Protein AF-A0A850DS81-F1 (afdb_monomer_lite)

Structure (mmCIF, N/CA/C/O backbone):
data_AF-A0A850DS81-F1
#
_entry.id   AF-A0A850DS81-F1
#
loop_
_atom_site.group_PDB
_atom_site.id
_atom_site.type_symbol
_atom_site.label_atom_id
_atom_site.label_alt_id
_atom_site.label_comp_id
_atom_site.label_asym_id
_atom_site.label_entity_id
_atom_site.label_seq_id
_atom_site.pdbx_PDB_ins_code
_atom_site.Cartn_x
_atom_site.Cartn_y
_atom_site.Cartn_z
_atom_site.occupancy
_atom_site.B_iso_or_equiv
_atom_site.auth_seq_id
_atom_site.auth_comp_id
_atom_site.auth_asym_id
_atom_site.auth_atom_id
_atom_site.pdbx_PDB_model_num
ATOM 1 N N . MET A 1 1 ? 46.976 -14.152 0.871 1.00 39.44 1 MET A N 1
ATOM 2 C CA . MET A 1 1 ? 45.686 -13.820 1.511 1.00 39.44 1 MET A CA 1
ATOM 3 C C . MET A 1 1 ? 45.288 -12.431 1.046 1.00 39.44 1 MET A C 1
ATOM 5 O O . MET A 1 1 ? 45.880 -11.464 1.501 1.00 39.44 1 MET A O 1
ATOM 9 N N . GLN A 1 2 ? 44.402 -12.341 0.055 1.00 37.56 2 GLN A N 1
ATOM 10 C CA . GLN A 1 2 ? 43.856 -11.069 -0.423 1.00 37.56 2 GLN A CA 1
ATOM 11 C C . GLN A 1 2 ? 42.665 -10.706 0.466 1.00 37.56 2 GLN A C 1
ATOM 13 O O . GLN A 1 2 ? 41.718 -11.482 0.564 1.00 37.56 2 GLN A O 1
ATOM 18 N N . TYR A 1 3 ? 42.743 -9.564 1.144 1.00 40.03 3 TYR A N 1
ATOM 19 C CA . TYR A 1 3 ? 41.605 -8.987 1.849 1.00 40.03 3 TYR A CA 1
ATOM 20 C C . TYR A 1 3 ? 40.688 -8.333 0.813 1.00 40.03 3 TYR A C 1
ATOM 22 O O . TYR A 1 3 ? 41.081 -7.371 0.156 1.00 40.03 3 TYR A O 1
ATOM 30 N N . ASN A 1 4 ? 39.482 -8.882 0.659 1.00 40.25 4 ASN A N 1
ATOM 31 C CA . ASN A 1 4 ? 38.373 -8.230 -0.031 1.00 40.25 4 ASN A CA 1
ATOM 32 C C . ASN A 1 4 ? 37.930 -7.049 0.843 1.00 40.25 4 ASN A C 1
ATOM 34 O O . ASN A 1 4 ? 37.206 -7.221 1.819 1.00 40.25 4 ASN A O 1
ATOM 38 N N . ILE A 1 5 ? 38.442 -5.859 0.545 1.00 52.62 5 ILE A N 1
ATOM 39 C CA . ILE A 1 5 ? 37.990 -4.604 1.143 1.00 52.62 5 ILE A CA 1
ATOM 40 C C . ILE A 1 5 ? 36.936 -4.073 0.186 1.00 52.62 5 ILE A C 1
ATOM 42 O O . ILE A 1 5 ? 37.337 -3.628 -0.874 1.00 52.62 5 ILE A O 1
ATOM 46 N N . PHE A 1 6 ? 35.645 -4.194 0.503 1.00 50.75 6 PHE A N 1
ATOM 47 C CA . PHE A 1 6 ? 34.574 -3.252 0.116 1.00 50.75 6 PHE A CA 1
ATOM 48 C C . PHE A 1 6 ? 33.198 -3.681 0.667 1.00 50.75 6 PHE A C 1
ATOM 50 O O . PHE A 1 6 ? 32.179 -3.396 0.050 1.00 50.75 6 PHE A O 1
ATOM 57 N N . ASP A 1 7 ? 33.136 -4.313 1.845 1.00 48.81 7 ASP A N 1
ATOM 58 C CA . ASP A 1 7 ? 31.887 -4.270 2.614 1.00 48.81 7 ASP A CA 1
ATOM 59 C C . ASP A 1 7 ? 31.935 -3.025 3.508 1.00 48.81 7 ASP A C 1
ATOM 61 O O . ASP A 1 7 ? 32.802 -2.942 4.388 1.00 48.81 7 ASP A O 1
ATOM 65 N N . PRO A 1 8 ? 31.083 -2.010 3.264 1.00 53.38 8 PRO A N 1
ATOM 66 C CA . PRO A 1 8 ? 31.027 -0.856 4.138 1.00 53.38 8 PRO A CA 1
ATOM 67 C C . PRO A 1 8 ? 30.551 -1.306 5.529 1.00 53.38 8 PRO A C 1
ATOM 69 O O . PRO A 1 8 ? 29.633 -2.121 5.632 1.00 53.38 8 PRO A O 1
ATOM 72 N N . PRO A 1 9 ? 31.157 -0.789 6.611 1.00 50.66 9 PRO A N 1
ATOM 73 C CA . PRO A 1 9 ? 30.781 -1.154 7.969 1.00 50.66 9 PRO A CA 1
ATOM 74 C C . PRO A 1 9 ? 29.292 -0.888 8.225 1.00 50.66 9 PRO A C 1
ATOM 76 O O . PRO A 1 9 ? 28.786 0.224 8.034 1.00 50.66 9 PRO A O 1
ATOM 79 N N . ASP A 1 10 ? 28.581 -1.925 8.671 1.00 53.03 10 ASP A N 1
ATOM 80 C CA . ASP A 1 10 ? 27.199 -1.796 9.105 1.00 53.03 10 ASP A CA 1
ATOM 81 C C . ASP A 1 10 ? 27.152 -1.292 10.552 1.00 53.03 10 ASP A C 1
ATOM 83 O O . ASP A 1 10 ? 27.325 -2.042 11.509 1.00 53.03 10 ASP A O 1
ATOM 87 N N . TYR A 1 11 ? 26.957 0.016 10.712 1.00 58.34 11 TYR A N 1
ATOM 88 C CA . TYR A 1 11 ? 26.908 0.681 12.015 1.00 58.34 11 TYR A CA 1
ATOM 89 C C . TYR A 1 11 ? 25.572 0.503 12.763 1.00 58.34 11 TYR A C 1
ATOM 91 O O . TYR A 1 11 ? 25.306 1.246 13.705 1.00 58.34 11 TYR A O 1
ATOM 99 N N . GLY A 1 12 ? 24.702 -0.427 12.346 1.00 51.53 12 GLY A N 1
ATOM 100 C CA . GLY A 1 12 ? 23.377 -0.613 12.957 1.00 51.53 12 GLY A CA 1
ATOM 101 C C . GLY A 1 12 ? 22.451 0.599 12.787 1.00 51.53 12 GLY A C 1
ATOM 102 O O . GLY A 1 12 ? 21.500 0.774 13.547 1.00 51.53 12 GLY A O 1
ATOM 103 N N . LEU A 1 13 ? 22.749 1.459 11.809 1.00 54.12 13 LEU A N 1
ATOM 104 C CA . LEU A 1 13 ? 21.966 2.644 11.473 1.00 54.12 13 LEU A CA 1
ATOM 105 C C . LEU A 1 13 ? 20.970 2.312 10.356 1.00 54.12 13 LEU A C 1
ATOM 107 O O . LEU A 1 13 ? 21.334 1.629 9.399 1.00 54.12 13 LEU A O 1
ATOM 111 N N . VAL A 1 14 ? 19.741 2.813 10.544 1.00 57.09 14 VAL A N 1
ATOM 112 C CA . VAL A 1 14 ? 18.519 2.776 9.708 1.00 57.09 14 VAL A CA 1
ATOM 113 C C . VAL A 1 14 ? 18.625 1.977 8.400 1.00 57.09 14 VAL A C 1
ATOM 115 O O . VAL A 1 14 ? 19.432 2.277 7.520 1.00 57.09 14 VAL A O 1
ATOM 118 N N . THR A 1 15 ? 17.741 0.986 8.261 1.00 58.22 15 THR A N 1
ATOM 119 C CA . THR A 1 15 ? 17.547 0.154 7.066 1.00 58.22 15 THR A CA 1
ATOM 120 C C . THR A 1 15 ? 17.494 1.008 5.788 1.00 58.22 15 THR A C 1
ATOM 122 O O . THR A 1 15 ? 16.816 2.039 5.802 1.00 58.22 15 THR A O 1
ATOM 125 N N . PRO A 1 16 ? 18.156 0.602 4.684 1.00 58.59 16 PRO A N 1
ATOM 126 C CA . PRO A 1 16 ? 18.163 1.367 3.438 1.00 58.59 16 PRO A CA 1
ATOM 127 C C . PRO A 1 16 ? 16.749 1.718 2.970 1.00 58.59 16 PRO A C 1
ATOM 129 O O . PRO A 1 16 ? 15.881 0.847 2.872 1.00 58.59 16 PRO A O 1
ATOM 132 N N . ILE A 1 17 ? 16.521 2.995 2.671 1.00 57.88 17 ILE A N 1
ATOM 133 C CA . ILE A 1 17 ? 15.226 3.488 2.200 1.00 57.88 17 ILE A CA 1
ATOM 134 C C . ILE A 1 17 ? 15.252 3.479 0.672 1.00 57.88 17 ILE A C 1
ATOM 136 O O . ILE A 1 17 ? 16.142 4.061 0.046 1.00 57.88 17 ILE A O 1
ATOM 140 N N . SER A 1 18 ? 14.278 2.796 0.066 1.00 62.06 18 SER A N 1
ATOM 141 C CA . SER A 1 18 ? 14.103 2.813 -1.387 1.00 62.06 18 SER A CA 1
ATOM 142 C C . SER A 1 18 ? 13.387 4.092 -1.797 1.00 62.06 18 SER A C 1
ATOM 144 O O . SER A 1 18 ? 12.294 4.376 -1.305 1.00 62.06 18 SER A O 1
ATOM 146 N N . VAL A 1 19 ? 13.996 4.857 -2.697 1.00 60.22 19 VAL A N 1
ATOM 147 C CA . VAL A 1 19 ? 13.418 6.092 -3.241 1.00 60.22 19 VAL A CA 1
ATOM 148 C C . VAL A 1 19 ? 13.306 5.995 -4.765 1.00 60.22 19 VAL A C 1
ATOM 150 O O . VAL A 1 19 ? 14.130 5.329 -5.395 1.00 60.22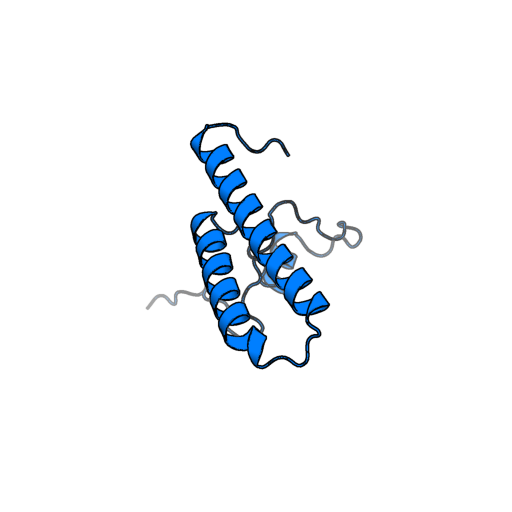 19 VAL A O 1
ATOM 153 N N . PRO A 1 20 ? 12.301 6.637 -5.389 1.00 61.44 20 PRO A N 1
ATOM 154 C CA . PRO A 1 20 ? 12.205 6.698 -6.844 1.00 61.44 20 PRO A CA 1
ATOM 155 C C . PRO A 1 20 ? 13.441 7.361 -7.464 1.00 61.44 20 PRO A C 1
ATOM 157 O O . PRO A 1 20 ? 13.969 8.329 -6.916 1.00 61.44 20 PRO A O 1
ATOM 160 N N . GLU A 1 21 ? 13.863 6.901 -8.643 1.00 61.69 21 GLU A N 1
ATOM 161 C CA . GLU A 1 21 ? 14.988 7.507 -9.376 1.00 61.69 21 GLU A CA 1
ATOM 162 C C . GLU A 1 21 ? 14.748 8.991 -9.701 1.00 61.69 21 GLU A C 1
ATOM 164 O O . GLU A 1 21 ? 15.679 9.791 -9.669 1.00 61.69 21 GLU A O 1
ATOM 169 N N . SER A 1 22 ? 13.488 9.379 -9.926 1.00 62.56 22 SER A N 1
ATOM 170 C CA . SER A 1 22 ? 13.067 10.752 -10.228 1.00 62.56 22 SER A CA 1
ATOM 171 C C . SER A 1 22 ? 13.012 11.687 -9.014 1.00 62.56 22 SER A C 1
ATOM 173 O O . SER A 1 22 ? 12.737 12.881 -9.172 1.00 62.56 22 SER A O 1
ATOM 175 N N . ALA A 1 23 ? 13.252 11.182 -7.798 1.00 62.53 23 ALA A N 1
ATOM 176 C CA . ALA A 1 23 ? 13.236 11.999 -6.592 1.00 62.53 23 ALA A CA 1
ATOM 177 C C . ALA A 1 23 ? 14.373 13.035 -6.640 1.00 62.53 23 ALA A C 1
ATOM 179 O O . ALA A 1 23 ? 15.559 12.685 -6.595 1.00 62.53 23 ALA A O 1
ATOM 180 N N . ARG A 1 24 ? 13.996 14.318 -6.745 1.00 58.31 24 ARG A N 1
ATOM 181 C CA . ARG A 1 24 ? 14.931 15.447 -6.850 1.00 58.31 24 ARG A CA 1
ATOM 182 C C . ARG A 1 24 ? 15.843 15.517 -5.629 1.00 58.31 24 ARG A C 1
ATOM 184 O O . ARG A 1 24 ? 15.372 15.531 -4.494 1.00 58.31 24 ARG A O 1
ATOM 191 N N . MET A 1 25 ? 17.143 15.632 -5.879 1.00 59.94 25 MET A N 1
ATOM 192 C CA . MET A 1 25 ? 18.093 16.074 -4.865 1.00 59.94 25 MET A CA 1
ATOM 193 C C . MET A 1 25 ? 17.927 17.580 -4.613 1.00 59.94 25 MET A C 1
ATOM 195 O O . MET A 1 25 ? 17.589 18.308 -5.551 1.00 59.94 25 MET A O 1
ATOM 199 N N . PRO A 1 26 ? 18.181 18.070 -3.384 1.00 56.84 26 PRO A N 1
ATOM 200 C CA . PRO A 1 26 ? 18.441 19.487 -3.177 1.00 56.84 26 PRO A CA 1
ATOM 201 C C . PRO A 1 26 ? 19.584 19.890 -4.111 1.00 56.84 26 PRO A C 1
ATOM 203 O O . PRO A 1 26 ? 20.597 19.191 -4.162 1.00 56.84 26 PRO A O 1
ATOM 206 N N . ASP A 1 27 ? 19.377 20.956 -4.885 1.00 51.03 27 ASP A N 1
ATOM 207 C CA . ASP A 1 27 ? 20.308 21.415 -5.914 1.00 51.03 27 ASP A CA 1
ATOM 208 C C . ASP A 1 27 ? 21.751 21.473 -5.399 1.00 51.03 27 ASP A C 1
ATOM 210 O O . ASP A 1 27 ? 22.012 21.695 -4.213 1.00 51.03 27 ASP A O 1
ATOM 214 N N . SER A 1 28 ? 22.688 21.356 -6.336 1.00 53.59 28 SER A N 1
ATOM 215 C CA . SER A 1 28 ? 24.144 21.467 -6.186 1.00 53.59 28 SER A CA 1
ATOM 216 C C . SER A 1 28 ? 24.636 22.839 -5.682 1.00 53.59 28 SER A C 1
ATOM 218 O O . SER A 1 28 ? 25.737 23.264 -6.020 1.00 53.59 28 SER A O 1
ATOM 220 N N . VAL A 1 29 ? 23.838 23.550 -4.880 1.00 52.03 29 VAL A N 1
ATOM 221 C CA . VAL A 1 29 ? 24.056 24.917 -4.386 1.00 52.03 29 VAL A CA 1
ATOM 222 C C . VAL A 1 29 ? 25.368 25.044 -3.606 1.00 52.03 29 VAL A C 1
ATOM 224 O O . VAL A 1 29 ? 25.961 26.118 -3.589 1.00 52.03 29 VAL A O 1
ATOM 227 N N . THR A 1 30 ? 25.867 23.964 -2.998 1.00 54.28 30 THR A N 1
ATOM 228 C CA . THR A 1 30 ? 27.159 23.973 -2.294 1.00 54.28 30 THR A CA 1
ATOM 229 C C . THR A 1 30 ? 28.310 23.377 -3.104 1.00 54.28 30 THR A C 1
ATOM 231 O O . THR A 1 30 ? 29.457 23.654 -2.781 1.00 54.28 30 THR A O 1
ATOM 234 N N . GLY A 1 31 ? 28.047 22.578 -4.147 1.00 55.34 31 GLY A N 1
ATOM 235 C CA . GLY A 1 31 ? 29.082 21.950 -4.984 1.00 55.34 31 GLY A CA 1
ATOM 236 C C . GLY A 1 31 ? 30.028 20.969 -4.269 1.00 55.34 31 GLY A C 1
ATOM 237 O O . GLY A 1 31 ? 31.008 20.545 -4.872 1.00 55.34 31 GLY A O 1
ATOM 238 N N . VAL A 1 32 ? 29.770 20.612 -3.003 1.00 60.38 32 VAL A N 1
ATOM 239 C CA . VAL A 1 32 ? 30.704 19.814 -2.179 1.00 60.38 32 VAL A CA 1
ATOM 240 C C . VAL A 1 32 ? 30.468 18.304 -2.284 1.00 60.38 32 VAL A C 1
ATOM 242 O O . VAL A 1 32 ? 31.402 17.546 -2.052 1.00 60.38 32 VAL A O 1
ATOM 245 N N . ALA A 1 33 ? 29.261 17.854 -2.637 1.00 57.12 33 ALA A N 1
ATOM 246 C CA . ALA A 1 33 ? 28.931 16.430 -2.687 1.00 57.12 33 ALA A CA 1
ATOM 247 C C . ALA A 1 33 ? 28.273 16.046 -4.015 1.00 57.12 33 ALA A C 1
ATOM 249 O O . ALA A 1 33 ? 27.328 16.688 -4.479 1.00 57.12 33 ALA A O 1
ATOM 250 N N . THR A 1 34 ? 28.777 14.974 -4.612 1.00 71.25 34 THR A N 1
ATOM 251 C CA . THR A 1 34 ? 28.193 14.304 -5.771 1.00 71.25 34 THR A CA 1
ATOM 252 C C . THR A 1 34 ? 26.909 13.554 -5.381 1.00 71.25 34 THR A C 1
ATOM 254 O O . THR A 1 34 ? 26.733 13.175 -4.219 1.00 71.25 34 THR A O 1
ATOM 257 N N . PRO A 1 35 ? 26.008 13.268 -6.341 1.00 69.00 35 PRO A N 1
ATOM 258 C CA . PRO A 1 35 ? 24.823 12.442 -6.100 1.00 69.00 35 PRO A CA 1
ATOM 259 C C . PRO A 1 35 ? 25.123 11.090 -5.444 1.00 69.00 35 PRO A C 1
ATOM 261 O O . PRO A 1 35 ? 24.405 10.664 -4.545 1.00 69.00 35 PRO A O 1
ATOM 264 N N . ALA A 1 36 ? 26.231 10.454 -5.834 1.00 69.69 36 ALA A N 1
ATOM 265 C CA . ALA A 1 36 ? 26.668 9.188 -5.256 1.00 69.69 36 ALA A CA 1
ATOM 266 C C . ALA A 1 36 ? 27.086 9.326 -3.782 1.00 69.69 36 ALA A C 1
ATOM 268 O O . ALA A 1 36 ? 26.772 8.458 -2.972 1.00 69.69 36 ALA A O 1
ATOM 269 N N . GLU A 1 37 ? 27.757 10.421 -3.411 1.00 69.75 37 GLU A N 1
ATOM 270 C CA . GLU A 1 37 ? 28.133 10.690 -2.017 1.00 69.75 37 GLU A CA 1
ATOM 271 C C . GLU A 1 37 ? 26.910 10.980 -1.146 1.00 69.75 37 GLU A C 1
ATOM 273 O O . GLU A 1 37 ? 26.858 10.540 0.001 1.00 69.75 37 GLU A O 1
ATOM 278 N N . TYR A 1 38 ? 25.900 11.657 -1.697 1.00 71.19 38 TYR A N 1
ATOM 279 C CA . TYR A 1 38 ? 24.629 11.887 -1.016 1.00 71.19 38 TYR A CA 1
ATOM 280 C C . TYR A 1 38 ? 23.857 10.582 -0.795 1.00 71.19 38 TYR A C 1
ATOM 282 O O . TYR A 1 38 ? 23.443 10.288 0.326 1.00 71.19 38 TYR A O 1
ATOM 290 N N . ASP A 1 39 ? 23.708 9.768 -1.841 1.00 72.56 39 ASP A N 1
ATOM 291 C CA . ASP A 1 39 ? 23.020 8.481 -1.754 1.00 72.56 39 ASP A CA 1
ATOM 292 C C . ASP A 1 39 ? 23.734 7.529 -0.793 1.00 72.56 39 ASP A C 1
ATOM 294 O O . ASP A 1 39 ? 23.084 6.855 0.002 1.00 72.56 39 ASP A O 1
ATOM 298 N N . MET A 1 40 ? 25.069 7.518 -0.799 1.00 69.56 40 MET A N 1
ATOM 299 C CA . MET A 1 40 ? 25.872 6.730 0.134 1.00 69.56 40 MET A CA 1
ATOM 300 C C . MET A 1 40 ? 25.723 7.225 1.577 1.00 69.56 40 MET A C 1
ATOM 302 O O . MET A 1 40 ? 25.538 6.409 2.481 1.00 69.56 40 MET A O 1
ATOM 306 N N . TYR A 1 41 ? 25.760 8.543 1.802 1.00 70.19 41 TYR A N 1
ATOM 307 C CA . TYR A 1 41 ? 25.583 9.136 3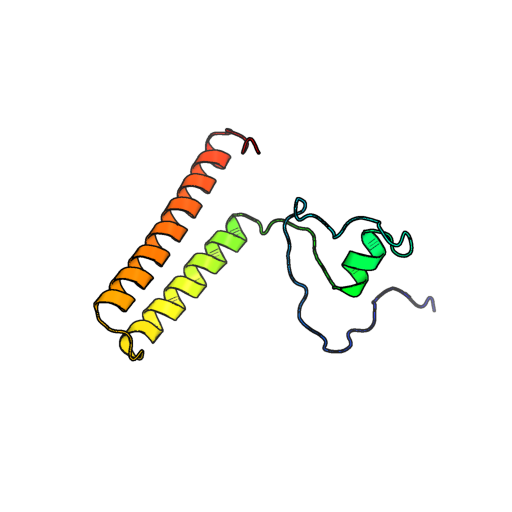.130 1.00 70.19 41 TYR A CA 1
ATOM 308 C C . TYR A 1 41 ? 24.204 8.811 3.722 1.00 70.19 41 TYR A C 1
ATOM 310 O O . TYR A 1 41 ? 24.101 8.459 4.895 1.00 70.19 41 TYR A O 1
ATOM 318 N N . PHE A 1 42 ? 23.151 8.870 2.902 1.00 67.94 42 PHE A N 1
ATOM 319 C CA . PHE A 1 42 ? 21.773 8.590 3.318 1.00 67.94 42 PHE A CA 1
ATOM 320 C C . PHE A 1 42 ? 21.326 7.133 3.097 1.00 67.94 42 PHE A C 1
ATOM 322 O O . PHE A 1 42 ? 20.168 6.813 3.362 1.00 67.94 42 PHE A O 1
ATOM 329 N N . ARG A 1 43 ? 22.215 6.244 2.628 1.00 66.94 43 ARG A N 1
ATOM 330 C CA . ARG A 1 43 ? 21.905 4.848 2.250 1.00 66.94 43 ARG A CA 1
ATOM 331 C C . ARG A 1 43 ? 20.665 4.735 1.341 1.00 66.94 43 ARG A C 1
ATOM 333 O O . ARG A 1 43 ? 19.845 3.828 1.499 1.00 66.94 43 ARG A O 1
ATOM 340 N N . LEU A 1 44 ? 20.517 5.668 0.399 1.00 63.53 44 LEU A N 1
ATOM 341 C CA . LEU A 1 44 ? 19.402 5.696 -0.544 1.00 63.53 44 LEU A CA 1
ATOM 342 C C . LEU A 1 44 ? 19.636 4.670 -1.646 1.00 63.53 44 LEU A C 1
ATOM 344 O O . LEU A 1 44 ? 20.618 4.735 -2.382 1.00 63.53 44 LEU A O 1
ATOM 348 N N . VAL A 1 45 ? 18.698 3.739 -1.793 1.00 65.38 45 VAL A N 1
ATOM 349 C CA . VAL A 1 45 ? 18.673 2.831 -2.940 1.00 65.38 45 VAL A CA 1
ATOM 350 C C . VAL A 1 45 ? 17.660 3.380 -3.931 1.00 65.38 45 VAL A C 1
ATOM 352 O O . VAL A 1 45 ? 16.450 3.317 -3.710 1.00 65.38 45 VAL A O 1
ATOM 355 N N . ARG A 1 46 ? 18.158 3.937 -5.036 1.00 64.62 46 ARG A N 1
ATOM 356 C CA . ARG A 1 46 ? 17.331 4.453 -6.134 1.00 64.62 46 ARG A CA 1
ATOM 357 C C . ARG A 1 46 ? 16.862 3.311 -7.026 1.00 64.62 46 ARG A C 1
ATOM 359 O O . ARG A 1 46 ? 17.299 3.173 -8.158 1.00 64.62 46 ARG A O 1
ATOM 366 N N . ARG A 1 47 ? 16.027 2.433 -6.479 1.00 63.50 47 ARG A N 1
ATOM 367 C CA . ARG A 1 47 ? 15.382 1.351 -7.223 1.00 63.50 47 ARG A CA 1
ATOM 368 C C . ARG A 1 47 ? 13.889 1.471 -6.998 1.00 63.50 47 ARG A C 1
ATOM 370 O O . ARG A 1 47 ? 13.436 1.487 -5.854 1.00 63.50 47 ARG A O 1
ATOM 377 N N . SER A 1 48 ? 13.121 1.543 -8.082 1.00 64.25 48 SER A N 1
ATOM 378 C CA . SER A 1 48 ? 11.675 1.385 -7.966 1.00 64.25 48 SER A CA 1
ATOM 379 C C . SER A 1 48 ? 11.394 -0.006 -7.399 1.00 64.25 48 SER A C 1
ATOM 381 O O . SER A 1 48 ? 11.951 -1.012 -7.851 1.00 64.25 48 SER A O 1
ATOM 383 N N . ILE A 1 49 ? 10.573 -0.070 -6.351 1.00 73.12 49 ILE A N 1
ATOM 384 C CA . ILE A 1 49 ? 10.095 -1.353 -5.851 1.00 73.12 49 ILE A CA 1
ATOM 385 C C . ILE A 1 49 ? 9.402 -2.071 -7.013 1.00 73.12 49 ILE A C 1
ATOM 387 O O . ILE A 1 49 ? 8.555 -1.494 -7.700 1.00 73.12 49 ILE A O 1
ATOM 391 N N . GLY A 1 50 ? 9.806 -3.313 -7.285 1.00 83.44 50 GLY A N 1
ATOM 392 C CA . GLY A 1 50 ? 9.193 -4.088 -8.357 1.00 83.44 50 GLY A CA 1
ATOM 393 C C . GLY A 1 50 ? 7.698 -4.239 -8.089 1.00 83.44 50 GLY A C 1
ATOM 394 O O . GLY A 1 50 ? 7.294 -4.407 -6.938 1.00 83.44 50 GLY A O 1
ATOM 395 N N . LEU A 1 51 ? 6.865 -4.208 -9.132 1.00 86.75 51 LEU A N 1
ATOM 396 C CA . LEU A 1 51 ? 5.408 -4.243 -8.958 1.00 86.75 51 LEU A CA 1
ATOM 397 C C . LEU A 1 51 ? 4.936 -5.478 -8.163 1.00 86.75 51 LEU A C 1
ATOM 399 O O . LEU A 1 51 ? 4.002 -5.389 -7.368 1.00 86.75 51 LEU A O 1
ATOM 403 N N . SER A 1 52 ? 5.630 -6.610 -8.298 1.00 89.69 52 SER A N 1
ATOM 404 C CA . SER A 1 52 ? 5.413 -7.814 -7.485 1.00 89.69 52 SER A CA 1
ATOM 405 C C . SER A 1 52 ? 5.682 -7.595 -5.993 1.00 89.69 52 SER A C 1
ATOM 407 O O . SER A 1 52 ? 4.879 -8.014 -5.157 1.00 89.69 52 SER A O 1
ATOM 409 N N . ASP A 1 53 ? 6.782 -6.926 -5.645 1.00 87.50 53 ASP A N 1
ATOM 410 C CA . ASP A 1 53 ? 7.152 -6.648 -4.253 1.00 87.50 53 ASP A CA 1
ATOM 411 C C . ASP A 1 53 ? 6.251 -5.566 -3.642 1.00 87.50 53 ASP A C 1
ATOM 413 O O . ASP A 1 53 ? 5.846 -5.677 -2.481 1.00 87.50 53 ASP A O 1
ATOM 417 N N . TRP A 1 54 ? 5.845 -4.578 -4.444 1.00 88.88 54 TRP A N 1
ATOM 418 C CA . TRP A 1 54 ? 4.812 -3.611 -4.077 1.00 88.88 54 TRP A CA 1
ATOM 419 C C . TRP A 1 54 ? 3.493 -4.315 -3.758 1.00 88.88 54 TRP A C 1
ATOM 421 O O . TRP A 1 54 ? 2.949 -4.155 -2.669 1.00 88.88 54 TRP A O 1
ATOM 431 N N . THR A 1 55 ? 3.027 -5.183 -4.659 1.00 93.56 55 THR A N 1
ATOM 432 C CA . THR A 1 55 ? 1.784 -5.946 -4.474 1.00 93.56 55 THR A CA 1
ATOM 433 C C . THR A 1 55 ? 1.839 -6.787 -3.200 1.00 93.56 55 THR A C 1
ATOM 435 O O . THR A 1 55 ? 0.900 -6.775 -2.403 1.00 93.56 55 THR A O 1
ATOM 438 N N . ARG A 1 56 ? 2.961 -7.480 -2.953 1.00 93.44 56 ARG A N 1
ATOM 439 C CA . ARG A 1 56 ? 3.164 -8.257 -1.722 1.00 93.44 56 ARG A CA 1
ATOM 440 C C . ARG A 1 56 ? 3.095 -7.373 -0.476 1.00 93.44 56 ARG A C 1
ATOM 442 O O . ARG A 1 56 ? 2.478 -7.775 0.512 1.00 93.44 56 ARG A O 1
ATOM 449 N N . THR A 1 57 ? 3.696 -6.188 -0.528 1.00 91.62 57 THR A N 1
ATOM 450 C CA . THR A 1 57 ? 3.657 -5.210 0.566 1.00 91.62 57 THR A CA 1
ATOM 451 C C . THR A 1 57 ? 2.225 -4.760 0.843 1.00 91.62 57 THR A C 1
ATOM 453 O O . THR A 1 57 ? 1.769 -4.883 1.976 1.00 91.62 57 THR A O 1
ATOM 456 N N . CYS A 1 58 ? 1.477 -4.341 -0.183 1.00 93.25 58 CYS A N 1
ATOM 457 C CA . CYS A 1 58 ? 0.083 -3.915 -0.039 1.00 93.25 58 CYS A CA 1
ATOM 458 C C . CYS A 1 58 ? -0.803 -5.004 0.581 1.00 93.25 58 CYS A C 1
ATOM 460 O O . CYS A 1 58 ? -1.599 -4.714 1.471 1.00 93.25 58 CYS A O 1
ATOM 462 N N . LEU A 1 59 ? -0.648 -6.261 0.151 1.00 95.50 59 LEU A N 1
ATOM 463 C CA . LEU A 1 59 ? -1.407 -7.388 0.706 1.00 95.50 59 LEU A CA 1
ATOM 464 C C . LEU A 1 59 ? -1.027 -7.685 2.161 1.00 95.50 59 LEU A C 1
ATOM 466 O O . LEU A 1 59 ? -1.899 -7.976 2.979 1.00 95.50 59 LEU A O 1
ATOM 470 N N . THR A 1 60 ? 0.264 -7.605 2.488 1.00 95.75 60 THR A N 1
ATOM 471 C CA . THR A 1 60 ? 0.760 -7.851 3.849 1.00 95.75 60 THR A CA 1
ATOM 472 C C . THR A 1 60 ? 0.244 -6.786 4.809 1.00 95.75 60 THR A C 1
ATOM 474 O O . THR A 1 60 ? -0.394 -7.129 5.802 1.00 95.75 60 THR A O 1
ATOM 477 N N . VAL A 1 61 ? 0.427 -5.509 4.461 1.00 93.00 61 VAL A N 1
ATOM 478 C CA . VAL A 1 61 ? -0.060 -4.374 5.255 1.00 93.00 61 VAL A CA 1
ATOM 479 C C . VAL A 1 61 ? -1.580 -4.412 5.367 1.00 93.00 61 VAL A C 1
ATOM 481 O O . VAL A 1 61 ? -2.109 -4.280 6.463 1.00 93.00 61 VAL A O 1
ATOM 484 N N . GLY A 1 62 ? -2.298 -4.658 4.266 1.00 95.06 62 GLY A N 1
ATOM 485 C CA . GLY A 1 62 ? -3.758 -4.755 4.292 1.00 95.06 62 GLY A CA 1
ATOM 486 C C . GLY A 1 62 ? -4.252 -5.830 5.261 1.00 95.06 62 GLY A C 1
ATOM 487 O O . GLY A 1 62 ? -5.172 -5.585 6.035 1.00 95.06 62 GLY A O 1
ATOM 488 N N . ARG A 1 63 ? -3.602 -6.999 5.285 1.00 96.81 63 ARG A N 1
ATOM 489 C CA . ARG A 1 63 ? -3.923 -8.068 6.241 1.00 96.81 63 ARG A CA 1
ATOM 490 C C . ARG A 1 63 ? -3.673 -7.647 7.690 1.00 96.81 63 ARG A C 1
ATOM 492 O O . ARG A 1 63 ? -4.502 -7.941 8.543 1.00 96.81 63 ARG A O 1
ATOM 499 N N . GLU A 1 64 ? -2.542 -7.006 7.969 1.00 96.38 64 GLU A N 1
ATOM 500 C CA . GLU A 1 64 ? -2.188 -6.549 9.320 1.00 96.38 64 GLU A CA 1
ATOM 501 C C . GLU A 1 64 ? -3.156 -5.474 9.817 1.00 96.38 64 GLU A C 1
ATOM 503 O O . GLU A 1 64 ? -3.713 -5.596 10.905 1.00 96.38 64 GLU A O 1
ATOM 508 N N . VAL A 1 65 ? -3.459 -4.490 8.970 1.00 94.69 65 VAL A N 1
ATOM 509 C CA . VAL A 1 65 ? -4.431 -3.435 9.264 1.00 94.69 65 VAL A CA 1
ATOM 510 C C . VAL A 1 65 ? -5.811 -4.022 9.559 1.00 94.69 65 VAL A C 1
ATOM 512 O O . VAL A 1 65 ? -6.432 -3.641 10.546 1.00 94.69 65 VAL A O 1
ATOM 515 N N . LEU A 1 66 ? -6.287 -4.977 8.754 1.00 96.00 66 LEU A N 1
ATOM 516 C CA . LEU A 1 66 ? -7.573 -5.641 8.992 1.00 96.00 66 LEU A CA 1
ATOM 517 C C . LEU A 1 66 ? -7.584 -6.449 10.297 1.00 96.00 66 LEU A C 1
ATOM 519 O O . LEU A 1 66 ? -8.589 -6.449 11.000 1.00 96.00 66 LEU A O 1
ATOM 523 N N . ALA A 1 67 ? -6.478 -7.115 10.640 1.00 95.81 67 ALA A N 1
ATOM 524 C CA . ALA A 1 67 ? -6.362 -7.886 11.878 1.00 95.81 67 ALA A CA 1
ATOM 525 C C . ALA A 1 67 ? -6.357 -7.007 13.143 1.00 95.81 67 ALA A C 1
ATOM 527 O O . ALA A 1 67 ? -6.707 -7.483 14.230 1.00 95.81 67 ALA A O 1
ATOM 528 N N . ASP A 1 68 ? -5.952 -5.745 13.010 1.00 95.50 68 ASP A N 1
ATOM 529 C CA . ASP A 1 68 ? -5.897 -4.788 14.112 1.00 95.50 68 ASP A CA 1
ATOM 530 C C . ASP A 1 68 ? -7.077 -3.816 14.145 1.00 95.50 68 ASP A C 1
ATOM 532 O O . ASP A 1 68 ? -7.317 -3.216 15.191 1.00 95.50 68 ASP A O 1
ATOM 536 N N . LEU A 1 69 ? -7.855 -3.703 13.063 1.00 94.75 69 LEU A N 1
ATOM 537 C CA . LEU A 1 69 ? -8.933 -2.722 12.910 1.00 94.75 69 LEU A CA 1
ATOM 538 C C . LEU A 1 69 ? -9.922 -2.735 14.086 1.00 94.75 69 LEU A C 1
ATOM 540 O O . LEU A 1 69 ? -10.224 -1.681 14.650 1.00 94.75 69 LEU A O 1
ATOM 544 N N . ASP A 1 70 ? -10.348 -3.924 14.514 1.00 89.62 70 ASP A N 1
ATOM 545 C CA . ASP A 1 70 ? -11.298 -4.104 15.621 1.00 89.62 70 ASP A CA 1
ATOM 546 C C . ASP A 1 70 ? -10.713 -3.744 16.994 1.00 89.62 70 ASP A C 1
ATOM 548 O O . ASP A 1 70 ? -11.454 -3.466 17.936 1.00 89.62 70 ASP A O 1
ATOM 552 N N . LYS A 1 71 ? -9.381 -3.724 17.117 1.00 94.81 71 LYS A N 1
ATOM 553 C CA . LYS A 1 71 ? -8.661 -3.369 18.351 1.00 94.81 71 LYS A CA 1
ATOM 554 C C . LYS A 1 71 ? -8.392 -1.868 18.454 1.00 94.81 71 LYS A C 1
ATOM 556 O O . LYS A 1 71 ? -7.873 -1.407 19.469 1.00 94.81 71 LYS A O 1
ATOM 561 N N . THR A 1 72 ? -8.702 -1.106 17.407 1.00 94.25 72 THR A N 1
ATOM 562 C CA . THR A 1 72 ? -8.498 0.342 17.390 1.00 94.25 72 THR A CA 1
ATOM 563 C C . THR A 1 72 ? -9.663 1.082 18.044 1.00 94.25 72 THR A C 1
ATOM 565 O O . THR A 1 72 ? -10.820 0.668 17.953 1.00 94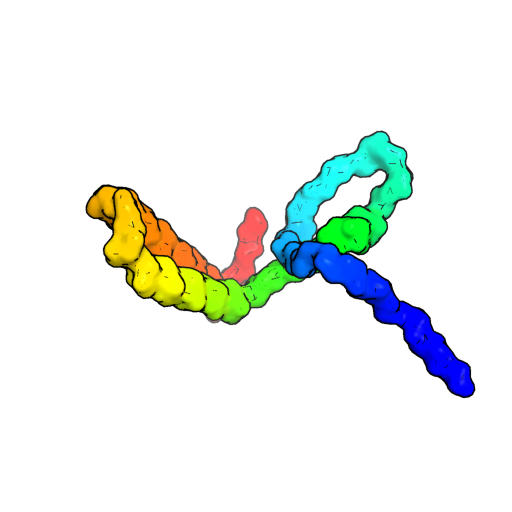.25 72 THR A O 1
ATOM 568 N N . ASN A 1 73 ? -9.366 2.250 18.616 1.00 96.88 73 ASN A N 1
ATOM 569 C CA . ASN A 1 73 ? -10.372 3.201 19.102 1.00 96.88 73 ASN A CA 1
ATOM 570 C C . ASN A 1 73 ? -10.924 4.108 17.984 1.00 96.88 73 ASN A C 1
ATOM 572 O O . ASN A 1 73 ? -11.458 5.176 18.275 1.00 96.88 73 ASN A O 1
ATOM 576 N N . LEU A 1 74 ? -10.752 3.718 16.716 1.00 96.94 74 LEU A N 1
ATOM 577 C CA . LEU A 1 74 ? -11.292 4.460 15.583 1.00 96.94 74 LEU A CA 1
ATOM 578 C C . LEU A 1 74 ? -12.819 4.412 15.607 1.00 96.94 74 LEU A C 1
ATOM 580 O O . LEU A 1 74 ? -13.417 3.366 15.874 1.00 96.94 74 LEU A O 1
ATOM 584 N N . SER A 1 75 ? -13.437 5.539 15.279 1.00 97.81 75 SER A N 1
ATOM 585 C CA . SER A 1 75 ? -14.865 5.605 14.989 1.00 97.81 75 SER A CA 1
ATOM 586 C C . SER A 1 75 ? -15.210 4.790 13.742 1.00 97.81 75 SER A C 1
ATOM 588 O O . SER A 1 75 ? -14.365 4.550 12.878 1.00 97.81 75 SER A O 1
ATOM 590 N N . ASP A 1 76 ? -16.480 4.415 13.597 1.00 96.88 76 ASP A N 1
ATOM 591 C CA . ASP A 1 76 ? -16.950 3.678 12.416 1.00 96.88 76 ASP A CA 1
ATOM 592 C C . ASP A 1 76 ? -16.641 4.418 11.110 1.00 96.88 76 ASP A C 1
ATOM 594 O O . ASP A 1 76 ? -16.271 3.801 10.114 1.00 96.88 76 ASP A O 1
ATOM 598 N N . ARG A 1 77 ? -16.713 5.755 11.130 1.00 97.38 77 ARG A N 1
ATOM 599 C CA . ARG A 1 77 ? -16.346 6.587 9.982 1.00 97.38 77 ARG A CA 1
ATOM 600 C C . ARG A 1 77 ? -14.865 6.456 9.634 1.00 97.38 77 ARG A C 1
ATOM 602 O O . ARG A 1 77 ? -14.546 6.214 8.478 1.00 97.38 77 ARG A O 1
ATOM 609 N N . GLU A 1 78 ? -13.974 6.577 10.614 1.00 97.44 78 GLU A N 1
ATOM 610 C CA . GLU A 1 78 ? -12.529 6.447 10.386 1.00 97.44 78 GLU A CA 1
ATOM 611 C C . GLU A 1 78 ? -12.152 5.033 9.925 1.00 97.44 78 GLU A C 1
ATOM 613 O O . GLU A 1 78 ? -11.282 4.872 9.071 1.00 97.44 78 GLU A O 1
ATOM 618 N N . ARG A 1 79 ? -12.840 4.002 10.435 1.00 97.25 79 ARG A N 1
ATOM 619 C CA . ARG A 1 79 ? -12.690 2.622 9.953 1.00 97.25 79 ARG A CA 1
ATOM 620 C C . ARG A 1 79 ? -13.119 2.499 8.493 1.00 97.25 79 ARG A C 1
ATOM 622 O O . ARG A 1 79 ? -12.387 1.911 7.701 1.00 97.25 79 ARG A O 1
ATOM 629 N N . CYS A 1 80 ? -14.262 3.075 8.118 1.00 97.56 80 CYS A N 1
ATOM 630 C CA . CYS A 1 80 ? -14.707 3.119 6.726 1.00 97.56 80 CYS A CA 1
ATOM 631 C C . CYS A 1 80 ? -13.707 3.849 5.822 1.00 97.56 80 CYS A C 1
ATOM 633 O O . CYS A 1 80 ? -13.370 3.325 4.762 1.00 97.56 80 CYS A O 1
ATOM 635 N N . ASP A 1 81 ? -13.204 5.009 6.244 1.00 97.38 81 ASP A N 1
ATOM 636 C CA . ASP A 1 81 ? -12.232 5.792 5.476 1.00 97.38 81 ASP A CA 1
ATOM 637 C C . ASP A 1 81 ? -10.922 5.006 5.273 1.00 97.38 81 ASP A C 1
ATOM 639 O O . ASP A 1 81 ? -10.369 4.966 4.171 1.00 97.38 81 ASP A O 1
ATOM 643 N N . LEU A 1 82 ? -10.456 4.298 6.306 1.00 96.44 82 LEU A N 1
ATOM 644 C CA . LEU A 1 82 ? -9.268 3.449 6.235 1.00 96.44 82 LEU A CA 1
ATOM 645 C C . LEU A 1 82 ? -9.467 2.241 5.303 1.00 96.44 82 LEU A C 1
ATOM 647 O O . LEU A 1 82 ? -8.592 1.940 4.488 1.00 96.44 82 LEU A O 1
ATOM 651 N N . LEU A 1 83 ? -10.628 1.584 5.361 1.00 96.75 83 LEU A N 1
ATOM 652 C CA . LEU A 1 83 ? -10.979 0.499 4.440 1.00 96.75 83 LEU A CA 1
ATOM 653 C C . LEU A 1 83 ? -11.075 0.989 2.988 1.00 96.75 83 LEU A C 1
ATOM 655 O O . LEU A 1 83 ? -10.575 0.321 2.084 1.00 96.75 83 LEU A O 1
ATOM 659 N N . ALA A 1 84 ? -11.661 2.167 2.760 1.00 97.38 84 ALA A N 1
ATOM 660 C CA . ALA A 1 84 ? -11.716 2.785 1.438 1.00 97.38 84 ALA A CA 1
ATOM 661 C C . ALA A 1 84 ? -10.307 3.074 0.895 1.00 97.38 84 ALA A C 1
ATOM 663 O O . ALA A 1 84 ? -10.024 2.793 -0.270 1.00 97.38 84 ALA A O 1
ATOM 664 N N . GLY A 1 85 ? -9.397 3.549 1.752 1.00 96.38 85 GLY A N 1
ATOM 665 C CA . GLY A 1 85 ? -7.986 3.724 1.407 1.00 96.38 85 GLY A CA 1
ATOM 666 C C . GLY A 1 85 ? -7.306 2.419 0.979 1.00 96.38 85 GLY A C 1
ATOM 667 O O . GLY A 1 85 ? -6.609 2.395 -0.036 1.00 96.38 85 GLY A O 1
ATOM 668 N N . LEU A 1 86 ? -7.547 1.313 1.694 1.00 96.06 86 LEU A N 1
ATOM 669 C CA . LEU A 1 86 ? -7.012 -0.002 1.315 1.00 96.06 86 LEU A CA 1
ATOM 670 C C . LEU A 1 86 ? -7.516 -0.460 -0.061 1.00 96.06 86 LEU A C 1
ATOM 672 O O . LEU A 1 86 ? -6.726 -0.973 -0.855 1.00 96.06 8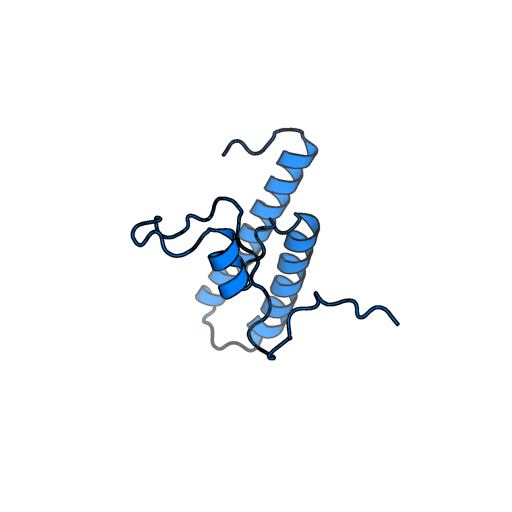6 LEU A O 1
ATOM 676 N N . VAL A 1 87 ? -8.801 -0.250 -0.363 1.00 96.81 87 VAL A N 1
ATOM 677 C CA . VAL A 1 87 ? -9.382 -0.578 -1.677 1.00 96.81 87 VAL A CA 1
ATOM 678 C C . VAL A 1 87 ? -8.747 0.265 -2.780 1.00 96.81 87 VAL A C 1
ATOM 680 O O . VAL A 1 87 ? -8.323 -0.291 -3.791 1.00 96.81 87 VAL A O 1
ATOM 683 N N . ALA A 1 88 ? -8.604 1.576 -2.572 1.00 96.38 88 ALA A N 1
ATOM 684 C CA . ALA A 1 88 ? -7.986 2.467 -3.552 1.00 96.38 88 ALA A CA 1
ATOM 685 C C . ALA A 1 88 ? -6.544 2.043 -3.887 1.00 96.38 88 ALA A C 1
ATOM 687 O O . ALA A 1 88 ? -6.162 1.983 -5.055 1.00 96.38 88 ALA A O 1
ATOM 688 N N . VAL A 1 89 ? -5.746 1.663 -2.881 1.00 94.31 89 VAL A N 1
ATOM 689 C CA . VAL A 1 89 ? -4.378 1.159 -3.098 1.00 94.31 89 VAL A CA 1
ATOM 690 C C . VAL A 1 89 ? -4.375 -0.131 -3.926 1.00 94.31 89 VAL A C 1
ATOM 692 O O . VAL A 1 89 ? -3.525 -0.299 -4.807 1.00 94.31 89 VAL A O 1
ATOM 695 N N . GLN A 1 90 ? -5.317 -1.045 -3.678 1.00 94.31 90 GLN A N 1
ATOM 696 C CA . GLN A 1 90 ? -5.445 -2.278 -4.461 1.00 94.31 90 GLN A CA 1
ATOM 697 C C . GLN A 1 90 ? -5.857 -1.991 -5.907 1.00 94.31 90 GLN A C 1
ATOM 699 O O . GLN A 1 90 ? -5.250 -2.541 -6.826 1.00 94.31 90 GLN A O 1
ATOM 704 N N . GLU A 1 91 ? -6.826 -1.101 -6.115 1.00 96.25 91 GLU A N 1
ATOM 705 C CA . GLU A 1 91 ? -7.275 -0.682 -7.443 1.00 96.25 91 GLU A CA 1
ATOM 706 C C . GLU A 1 91 ? -6.123 -0.078 -8.252 1.00 96.25 91 GLU A C 1
ATOM 708 O O . GLU A 1 91 ? -5.849 -0.531 -9.362 1.00 96.25 91 GLU A O 1
ATOM 713 N N . MET A 1 92 ? -5.373 0.864 -7.671 1.00 93.75 92 MET A N 1
ATOM 714 C CA . MET A 1 92 ? -4.204 1.465 -8.322 1.00 93.75 92 MET A CA 1
ATOM 715 C C . MET A 1 92 ? -3.129 0.423 -8.652 1.00 93.75 92 MET A C 1
ATOM 717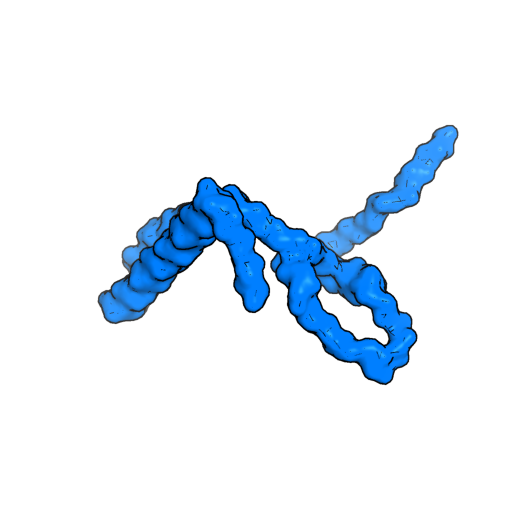 O O . MET A 1 92 ? -2.509 0.471 -9.715 1.00 93.75 92 MET A O 1
ATOM 721 N N . THR A 1 93 ? -2.916 -0.545 -7.759 1.00 93.31 93 THR A N 1
ATOM 722 C CA . THR A 1 93 ? -1.947 -1.627 -7.975 1.00 93.31 93 THR A CA 1
ATOM 723 C C . THR A 1 93 ? -2.365 -2.523 -9.143 1.00 93.31 93 THR A C 1
ATOM 725 O O . THR A 1 93 ? -1.538 -2.847 -9.995 1.00 93.31 93 THR A O 1
ATOM 728 N N . LEU A 1 94 ? -3.646 -2.894 -9.223 1.00 93.69 94 LEU A N 1
ATOM 729 C CA . LEU A 1 94 ? -4.197 -3.685 -10.326 1.00 93.69 94 LEU A CA 1
ATOM 730 C C . LEU A 1 94 ? -4.182 -2.913 -11.647 1.00 93.69 94 LEU A C 1
ATOM 732 O O . LEU A 1 94 ? -3.777 -3.468 -12.666 1.00 93.69 94 LEU A O 1
ATOM 736 N N . ALA A 1 95 ? -4.555 -1.632 -11.631 1.00 93.19 95 ALA A N 1
ATOM 737 C CA . ALA A 1 95 ? -4.467 -0.765 -12.800 1.00 93.19 95 ALA A CA 1
ATOM 738 C C . ALA A 1 95 ? -3.034 -0.733 -13.349 1.00 93.19 95 ALA A C 1
ATOM 740 O O . ALA A 1 95 ? -2.826 -0.912 -14.545 1.00 93.19 95 ALA A O 1
ATOM 741 N N . ARG A 1 96 ? -2.030 -0.630 -12.469 1.00 90.12 96 ARG A N 1
ATOM 742 C CA . ARG A 1 96 ? -0.617 -0.663 -12.868 1.00 90.12 96 ARG A CA 1
ATOM 743 C C . ARG A 1 96 ? -0.199 -2.008 -13.474 1.00 90.12 96 ARG A C 1
ATOM 745 O O . ARG A 1 96 ? 0.553 -2.024 -14.446 1.00 90.12 96 ARG A O 1
ATOM 752 N N . TRP A 1 97 ? -0.709 -3.129 -12.957 1.00 92.56 97 TRP A N 1
ATOM 753 C CA . TRP A 1 97 ? -0.509 -4.447 -13.578 1.00 92.56 97 TRP A CA 1
ATOM 754 C C . TRP A 1 97 ? -1.112 -4.527 -14.980 1.00 92.56 97 TRP A C 1
ATOM 756 O O . TRP A 1 97 ? -0.476 -5.076 -15.879 1.00 92.56 97 TRP A O 1
ATOM 766 N N . LEU A 1 98 ? -2.308 -3.968 -15.179 1.00 92.56 98 LEU A N 1
ATOM 767 C CA . LEU A 1 98 ? -2.965 -3.932 -16.486 1.00 92.56 98 LEU A CA 1
ATOM 768 C C . LEU A 1 98 ? -2.190 -3.070 -17.484 1.00 92.56 98 LEU A C 1
ATOM 770 O O . LEU A 1 98 ? -2.014 -3.494 -18.624 1.00 92.56 98 LEU A O 1
ATOM 774 N N . THR A 1 99 ? -1.680 -1.914 -17.059 1.00 89.94 99 THR A N 1
ATOM 775 C CA . THR A 1 99 ? -0.839 -1.033 -17.881 1.00 89.94 99 THR A CA 1
ATOM 776 C C . THR A 1 99 ? 0.402 -1.770 -18.394 1.00 89.94 99 THR A C 1
ATOM 778 O O . THR A 1 99 ? 0.616 -1.849 -19.604 1.00 89.94 99 THR A O 1
ATOM 781 N N . ILE A 1 100 ? 1.149 -2.427 -17.495 1.00 84.62 100 ILE A N 1
ATOM 782 C CA . ILE A 1 100 ? 2.337 -3.219 -17.862 1.00 84.62 100 ILE A CA 1
ATOM 783 C C . ILE A 1 100 ? 1.960 -4.415 -18.748 1.00 84.62 100 ILE A C 1
ATOM 785 O O . ILE A 1 100 ? 2.605 -4.659 -19.765 1.00 84.62 100 ILE A O 1
ATOM 789 N N . GLY A 1 101 ? 0.910 -5.160 -18.387 1.00 79.44 101 GLY A N 1
ATOM 790 C CA . GLY A 1 101 ? 0.466 -6.343 -19.131 1.00 79.44 101 GLY A CA 1
ATOM 791 C C . GLY A 1 101 ? -0.076 -6.032 -20.529 1.00 79.44 101 GLY A C 1
ATOM 792 O O . GLY A 1 101 ? -0.004 -6.882 -21.413 1.00 79.44 101 GLY A O 1
ATOM 793 N N . SER A 1 102 ? -0.574 -4.812 -20.743 1.00 80.69 102 SER A N 1
ATOM 794 C CA . SER A 1 102 ? -1.084 -4.339 -22.037 1.00 80.69 102 SER A CA 1
ATOM 795 C C . SER A 1 102 ? 0.004 -3.721 -22.923 1.00 80.69 102 SER A C 1
ATOM 797 O O . SER A 1 102 ? -0.287 -3.335 -24.052 1.00 80.69 102 SER A O 1
ATOM 799 N N . GLY A 1 103 ? 1.247 -3.606 -22.435 1.00 66.31 103 GLY A N 1
ATOM 800 C CA . GLY A 1 103 ? 2.347 -2.968 -23.165 1.00 66.31 103 GLY A CA 1
ATOM 801 C C . GLY A 1 103 ? 2.202 -1.449 -23.323 1.00 66.31 103 GLY A C 1
ATOM 802 O O . GLY A 1 103 ? 2.895 -0.854 -24.143 1.00 66.31 103 GLY A O 1
ATOM 803 N N . MET A 1 104 ? 1.308 -0.813 -22.560 1.00 59.56 104 MET A N 1
ATOM 804 C CA . MET A 1 104 ? 1.255 0.643 -22.458 1.00 59.56 104 MET A CA 1
ATOM 805 C C . MET A 1 104 ? 2.319 1.051 -21.439 1.00 59.56 104 MET A C 1
ATOM 807 O O . MET A 1 104 ? 2.116 0.891 -20.242 1.00 59.56 104 MET A O 1
ATOM 811 N N . GLU A 1 105 ? 3.489 1.499 -21.893 1.00 54.62 105 GLU A N 1
ATOM 812 C CA . GLU A 1 105 ? 4.484 2.068 -20.982 1.00 54.62 105 GLU A CA 1
ATOM 813 C C . GLU A 1 105 ? 3.914 3.316 -20.290 1.00 54.62 105 GLU A C 1
ATOM 815 O O . GLU A 1 105 ? 3.265 4.152 -20.921 1.00 54.62 105 GLU A O 1
ATOM 820 N N . ASP A 1 106 ? 4.156 3.393 -18.978 1.00 50.25 106 ASP A N 1
ATOM 821 C CA . ASP A 1 106 ? 3.876 4.522 -18.086 1.00 50.25 106 ASP A CA 1
ATOM 822 C C . ASP A 1 106 ? 4.519 5.778 -18.713 1.00 50.25 106 ASP A C 1
ATOM 824 O O . ASP A 1 106 ? 5.736 5.965 -18.634 1.00 50.25 106 ASP A O 1
ATOM 828 N N . GLN A 1 107 ? 3.738 6.605 -19.419 1.00 36.00 107 GLN A N 1
ATOM 829 C CA . GLN A 1 107 ? 4.218 7.931 -19.798 1.00 36.00 107 GLN A CA 1
ATOM 830 C C . GLN A 1 107 ? 4.308 8.779 -18.519 1.00 36.00 107 GLN A C 1
ATOM 832 O O . GLN A 1 107 ? 3.354 8.769 -17.737 1.00 36.00 107 GLN A O 1
ATOM 837 N N . PRO A 1 108 ? 5.451 9.453 -18.290 1.00 42.53 108 PRO A N 1
ATOM 838 C CA . PRO A 1 108 ? 5.742 10.172 -17.052 1.00 42.53 108 PRO A CA 1
ATOM 839 C C . PRO A 1 108 ? 4.821 11.368 -16.797 1.00 42.53 108 PRO A C 1
ATOM 841 O O . PRO A 1 108 ? 4.340 11.982 -17.779 1.00 42.53 108 PRO A O 1
#

pLDDT: mean 75.46, std 19.14, range [36.0, 97.81]

Secondary structure (DSSP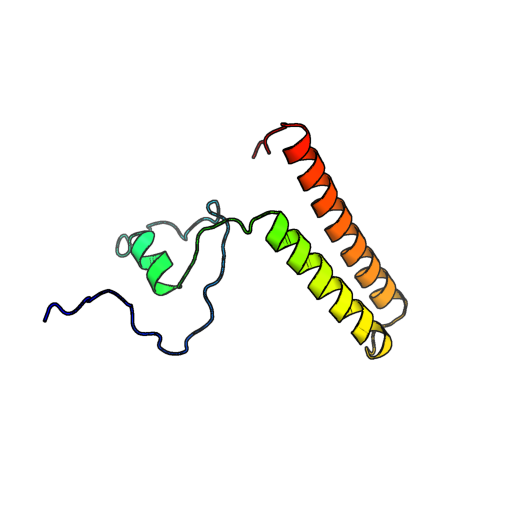, 8-state):
-----------S--PPEE--TT-PPPPSTT----HHHHHHHTTEE--PPPHHHHHHHHHHHHHHHHHHHTTS---HHHHHHHHHHHHHHHHHHHHHHHHHHTT-----

Radius of gyration: 20.07 Å; chains: 1; bounding box: 63×39×42 Å

Foldseek 3Di:
DDDPPDDDDDPVDDDADEDAPPPDDDDCPPVPDDPVRVCVVRVYDNDDDPLVNLLVVLVVVVVVCVVCVVVDPDDPVVSVVVVVVSVVSVVVSVVVVVCVVVVPPDDD

Sequence (108 aa):
MQYNIFDPPDYGLVTPISVPESARMPDSVTGVATPAEYDMYFRLVRRSIGLSDWTRTCLTVGREVLADLDKTNLSDRERCDLLAGLVAVQEMTLARWLTIGSGMEDQP